Protein AF-Q6TFG9-F1 (afdb_monomer_lite)

pLDDT: mean 77.79, std 19.92, range [25.14, 95.12]

Radius of gyration: 15.94 Å; chains: 1; bounding box: 44×39×39 Å

Structure (mmCIF, N/CA/C/O backbone):
data_AF-Q6TFG9-F1
#
_entry.id   AF-Q6TFG9-F1
#
loop_
_atom_site.group_PDB
_atom_site.id
_atom_site.type_symbol
_atom_site.label_atom_id
_atom_site.label_alt_id
_atom_site.label_comp_id
_atom_site.label_asym_id
_atom_site.label_entity_id
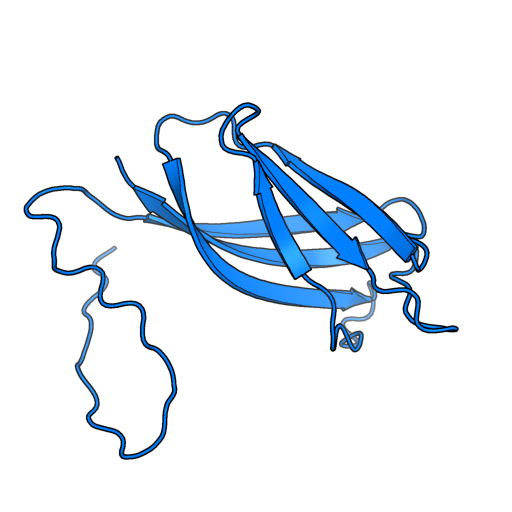_atom_site.label_seq_id
_atom_site.pdbx_PDB_ins_code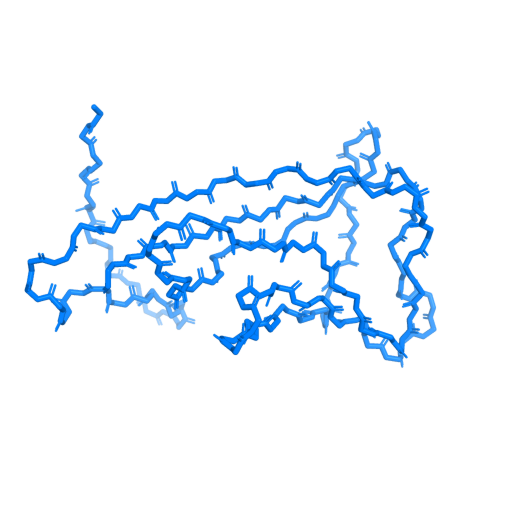
_atom_site.Cartn_x
_atom_site.Cartn_y
_atom_site.Cartn_z
_atom_site.occupancy
_atom_site.B_iso_or_equiv
_atom_site.auth_seq_id
_atom_site.auth_comp_id
_atom_site.auth_asym_id
_atom_site.auth_atom_id
_atom_site.pdbx_PDB_model_num
ATOM 1 N N . MET A 1 1 ? -26.810 3.518 0.590 1.00 35.25 1 MET A N 1
ATOM 2 C CA . MET A 1 1 ? -26.056 2.295 0.241 1.00 35.25 1 MET A CA 1
ATOM 3 C C . MET A 1 1 ? -26.054 1.384 1.459 1.00 35.25 1 MET A C 1
ATOM 5 O O . MET A 1 1 ? -25.668 1.845 2.521 1.00 35.25 1 MET A O 1
ATOM 9 N N . ILE A 1 2 ? -26.556 0.152 1.339 1.00 25.14 2 ILE A N 1
ATOM 10 C CA . ILE A 1 2 ? -26.567 -0.846 2.422 1.00 25.14 2 ILE A CA 1
ATOM 11 C C . ILE A 1 2 ? -25.490 -1.872 2.078 1.00 25.14 2 ILE A C 1
ATOM 13 O O . ILE A 1 2 ? -25.597 -2.513 1.036 1.00 25.14 2 ILE A O 1
ATOM 17 N N . ILE A 1 3 ? -24.485 -2.052 2.934 1.00 31.25 3 ILE A N 1
ATOM 18 C CA . ILE A 1 3 ? -23.528 -3.156 2.796 1.00 31.25 3 ILE A CA 1
ATOM 19 C C . ILE A 1 3 ? -23.957 -4.252 3.775 1.00 31.25 3 ILE A C 1
ATOM 21 O O . ILE A 1 3 ? -23.903 -4.074 4.989 1.00 31.25 3 ILE A O 1
ATOM 25 N N . ARG A 1 4 ? -24.442 -5.379 3.240 1.00 33.81 4 ARG A N 1
ATOM 26 C CA . ARG A 1 4 ? -24.768 -6.589 4.008 1.00 33.81 4 ARG A CA 1
ATOM 27 C C . ARG A 1 4 ? -23.586 -7.550 3.923 1.00 33.81 4 ARG A C 1
ATOM 29 O O . ARG A 1 4 ? -23.187 -7.916 2.823 1.00 33.81 4 ARG A O 1
ATOM 36 N N . TYR A 1 5 ? -23.047 -7.967 5.066 1.00 36.31 5 TYR A N 1
ATOM 37 C CA . TYR A 1 5 ? -21.983 -8.969 5.132 1.00 36.31 5 TYR A CA 1
ATOM 38 C C . TYR A 1 5 ? -22.563 -10.368 5.378 1.00 36.31 5 TYR A C 1
ATOM 40 O O . TYR A 1 5 ? -23.266 -10.590 6.366 1.00 36.31 5 TYR A O 1
ATOM 48 N N . THR A 1 6 ? -22.215 -11.318 4.510 1.00 37.97 6 THR A N 1
ATOM 49 C CA . THR A 1 6 ? -22.529 -12.747 4.646 1.00 37.97 6 THR A CA 1
ATOM 50 C C . THR A 1 6 ? -21.300 -13.480 5.189 1.00 37.97 6 THR A C 1
ATOM 52 O O . THR A 1 6 ? -20.217 -13.392 4.615 1.00 37.97 6 THR A O 1
ATOM 55 N N . LYS A 1 7 ? -21.446 -14.209 6.303 1.00 35.75 7 LYS A N 1
ATOM 56 C CA . LYS A 1 7 ? -20.359 -14.998 6.908 1.00 35.75 7 LYS A CA 1
ATOM 57 C C . LYS A 1 7 ? -20.105 -16.260 6.077 1.00 35.75 7 LYS A C 1
ATOM 59 O O . LYS A 1 7 ? -21.019 -17.058 5.905 1.00 35.75 7 LYS A O 1
ATOM 64 N N . THR A 1 8 ? -18.861 -16.465 5.648 1.00 39.53 8 THR A N 1
ATOM 65 C CA . THR A 1 8 ? -18.380 -17.742 5.094 1.00 39.53 8 THR A CA 1
ATOM 66 C C . THR A 1 8 ? -17.489 -18.425 6.129 1.00 39.53 8 THR A C 1
ATOM 68 O O . THR A 1 8 ? -16.636 -17.782 6.735 1.00 39.53 8 THR A O 1
ATOM 71 N N . THR A 1 9 ? -17.688 -19.719 6.363 1.00 38.56 9 THR A N 1
ATOM 72 C CA . THR A 1 9 ? -16.762 -20.569 7.126 1.00 38.56 9 THR A CA 1
ATOM 73 C C . THR A 1 9 ? -15.747 -21.169 6.156 1.00 38.56 9 THR A C 1
ATOM 75 O O . THR A 1 9 ? -16.154 -21.860 5.225 1.00 38.56 9 THR A O 1
ATOM 78 N N . LYS A 1 10 ? -14.444 -20.920 6.340 1.00 43.56 10 LYS A N 1
ATOM 79 C CA . LYS A 1 10 ? -13.386 -21.548 5.532 1.00 43.56 10 LYS A CA 1
ATOM 80 C C . LYS A 1 10 ? -12.298 -22.125 6.437 1.00 43.56 10 LYS A C 1
ATOM 82 O O . LYS A 1 10 ? -11.971 -21.530 7.458 1.00 43.56 10 LYS A O 1
ATOM 87 N N . ALA A 1 11 ? -11.782 -23.289 6.054 1.00 45.25 11 ALA A N 1
ATOM 88 C CA . ALA A 1 11 ? -10.808 -24.082 6.802 1.00 45.25 11 ALA A CA 1
ATOM 89 C C . ALA A 1 11 ? -9.338 -23.671 6.570 1.00 45.25 11 ALA A C 1
ATOM 91 O O . ALA A 1 11 ? -8.443 -24.422 6.931 1.00 45.25 11 ALA A O 1
ATOM 92 N N . GLU A 1 12 ? -9.064 -22.492 6.007 1.00 39.94 12 GLU A N 1
ATOM 93 C CA . GLU A 1 12 ? -7.697 -21.971 5.869 1.00 39.94 12 GLU A CA 1
ATOM 94 C C . GLU A 1 12 ? -7.625 -20.497 6.266 1.00 39.94 12 GLU A C 1
ATOM 96 O O . GLU A 1 12 ? -8.593 -19.747 6.101 1.00 39.94 12 GLU A O 1
ATOM 101 N N . ALA A 1 13 ? -6.473 -20.117 6.826 1.00 45.19 13 ALA A N 1
ATOM 102 C CA . ALA A 1 13 ? -6.208 -18.864 7.524 1.00 45.19 13 ALA A CA 1
ATOM 103 C C . ALA A 1 13 ? -6.142 -17.647 6.583 1.00 45.19 13 ALA A C 1
ATOM 105 O O . ALA A 1 13 ? -5.096 -17.040 6.390 1.00 45.19 13 ALA A O 1
ATOM 106 N N . ALA A 1 14 ? -7.285 -17.252 6.027 1.00 41.78 14 ALA A N 1
ATOM 107 C CA . ALA A 1 14 ? -7.513 -15.863 5.658 1.00 41.78 14 ALA A CA 1
ATOM 108 C C . ALA A 1 14 ? -7.985 -15.133 6.920 1.00 41.78 14 ALA A C 1
ATOM 110 O O . ALA A 1 14 ? -9.099 -15.366 7.400 1.00 41.78 14 ALA A O 1
ATOM 111 N N . THR A 1 15 ? -7.134 -14.280 7.489 1.00 41.97 15 THR A N 1
ATOM 112 C CA . THR A 1 15 ? -7.469 -13.459 8.656 1.00 41.97 15 THR A CA 1
ATOM 113 C C . THR A 1 15 ? -8.502 -12.409 8.246 1.00 41.97 15 THR A C 1
ATOM 115 O O . THR A 1 15 ? -8.178 -11.264 7.951 1.00 41.97 15 THR A O 1
ATOM 118 N N . ALA A 1 16 ? -9.778 -12.792 8.192 1.00 44.31 16 ALA A N 1
ATOM 119 C CA . ALA A 1 16 ? -10.860 -11.825 8.135 1.00 44.31 16 ALA A CA 1
ATOM 120 C C . ALA A 1 16 ? -10.782 -10.989 9.418 1.00 44.31 16 ALA A C 1
ATOM 122 O O . ALA A 1 16 ? -10.994 -11.515 10.513 1.00 44.31 16 ALA A O 1
ATOM 123 N N . ILE A 1 17 ? -10.444 -9.703 9.296 1.00 45.69 17 ILE A N 1
ATOM 124 C CA . ILE A 1 17 ? -10.409 -8.787 10.438 1.00 45.69 17 ILE A CA 1
ATOM 125 C C . ILE A 1 17 ? -11.833 -8.703 10.994 1.00 45.69 17 ILE A C 1
ATOM 127 O O . ILE A 1 17 ? -12.725 -8.097 10.398 1.00 45.69 17 ILE A O 1
ATOM 131 N N . ASN A 1 18 ? -12.065 -9.367 12.127 1.00 47.75 18 ASN A N 1
ATOM 132 C CA . ASN A 1 18 ? -13.346 -9.349 12.809 1.00 47.75 18 ASN A CA 1
ATOM 133 C C . ASN A 1 18 ? -13.548 -7.965 13.433 1.00 47.75 18 ASN A C 1
ATOM 135 O O . ASN A 1 18 ? -13.086 -7.672 14.528 1.00 47.75 18 ASN A O 1
ATOM 139 N N . SER A 1 19 ? -14.256 -7.097 12.720 1.00 45.69 19 SER A N 1
ATOM 140 C CA . SER A 1 19 ? -14.550 -5.736 13.153 1.00 45.69 19 SER A CA 1
ATOM 141 C C . SER A 1 19 ? -15.732 -5.649 14.136 1.00 45.69 19 SER A C 1
ATOM 143 O O . SER A 1 19 ? -16.260 -4.553 14.322 1.00 45.69 19 SER A O 1
ATOM 145 N N . ARG A 1 20 ? -16.213 -6.764 14.711 1.00 48.69 20 ARG A N 1
ATOM 146 C CA . ARG A 1 20 ? -17.460 -6.809 15.506 1.00 48.69 20 ARG A CA 1
ATOM 147 C C . ARG A 1 20 ? -17.314 -6.434 16.980 1.00 48.69 20 ARG A C 1
ATOM 149 O O . ARG A 1 20 ? -18.340 -6.223 17.615 1.00 48.69 20 ARG A O 1
ATOM 156 N N . ASP A 1 21 ? -16.100 -6.281 17.501 1.00 48.56 21 ASP A N 1
ATOM 157 C CA . ASP A 1 21 ? -15.903 -6.036 18.942 1.00 48.56 21 ASP A CA 1
ATOM 158 C C . ASP A 1 21 ? -15.996 -4.553 19.352 1.00 48.56 21 ASP A C 1
ATOM 160 O O . ASP A 1 21 ? -15.730 -4.196 20.496 1.00 48.56 21 ASP A O 1
ATOM 164 N N . THR A 1 22 ? -16.428 -3.672 18.446 1.00 47.19 22 THR A N 1
ATOM 165 C CA . THR A 1 22 ? -16.760 -2.275 18.766 1.00 47.19 22 THR A CA 1
ATOM 166 C C . THR A 1 22 ? -18.244 -2.044 18.522 1.00 47.19 22 THR A C 1
ATOM 168 O O . THR A 1 22 ? -18.669 -1.741 17.404 1.00 47.19 22 THR A O 1
ATOM 171 N N . SER A 1 23 ? -19.053 -2.211 19.566 1.00 43.75 23 SER A N 1
ATOM 172 C CA . SER A 1 23 ? -20.451 -1.789 19.554 1.00 43.75 23 SER A CA 1
ATOM 173 C C . SER A 1 23 ? -20.545 -0.297 19.209 1.00 43.75 23 SER A C 1
ATOM 175 O O . SER A 1 23 ? -20.063 0.536 19.973 1.00 43.75 23 SER A O 1
ATOM 177 N N . GLY A 1 24 ? -21.178 0.038 18.082 1.00 49.84 24 GLY A N 1
ATOM 178 C CA . GLY A 1 24 ? -21.656 1.396 17.799 1.00 49.84 24 GLY A CA 1
ATOM 179 C C . GLY A 1 24 ? -20.700 2.379 17.111 1.00 49.84 24 GLY A C 1
ATOM 180 O O . GLY A 1 24 ? -21.024 3.561 17.095 1.00 49.84 24 GLY A O 1
ATOM 181 N N . SER A 1 25 ? -19.574 1.952 16.526 1.00 57.25 25 SER A N 1
ATOM 182 C CA . SER A 1 25 ? -18.802 2.835 15.634 1.00 57.25 25 SER A CA 1
ATOM 183 C C . SER A 1 25 ? -19.083 2.517 14.166 1.00 57.25 25 SER A C 1
ATOM 185 O O . SER A 1 25 ? -18.850 1.399 13.698 1.00 57.25 25 SER A O 1
ATOM 187 N N . ASP A 1 26 ? -19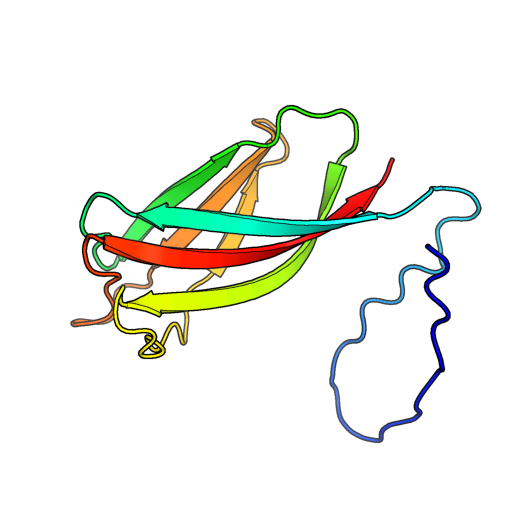.598 3.510 13.437 1.00 68.56 26 ASP A N 1
ATOM 188 C CA . ASP A 1 26 ? -19.753 3.431 11.988 1.00 68.56 26 ASP A CA 1
ATOM 189 C C . ASP A 1 26 ? -18.371 3.258 11.355 1.00 68.56 26 ASP A C 1
ATOM 191 O O . ASP A 1 26 ? -17.463 4.071 11.551 1.00 68.56 26 ASP A O 1
ATOM 195 N N . LYS A 1 27 ? -18.208 2.168 10.603 1.00 75.31 27 LYS A N 1
ATOM 196 C CA . LYS A 1 27 ? -16.998 1.892 9.828 1.00 75.31 27 LYS A CA 1
ATOM 197 C C . LYS A 1 27 ? -17.273 2.174 8.367 1.00 75.31 27 LYS A C 1
ATOM 199 O O . LYS A 1 27 ? -18.330 1.822 7.844 1.00 75.31 27 LYS A O 1
ATOM 204 N N . GLN A 1 28 ? -16.308 2.792 7.709 1.00 78.50 28 GLN A N 1
ATOM 205 C CA . GLN A 1 28 ? -16.381 3.147 6.303 1.00 78.50 28 GLN A CA 1
ATOM 206 C C . GLN A 1 28 ? -15.270 2.442 5.539 1.00 78.50 28 GLN A C 1
ATOM 208 O O . GLN A 1 28 ? -14.141 2.347 6.018 1.00 78.50 28 GLN A O 1
ATOM 213 N N . LEU A 1 29 ? -15.602 1.969 4.341 1.00 85.56 29 LEU A N 1
ATOM 214 C CA . LEU A 1 29 ? -14.622 1.496 3.375 1.00 85.56 29 LEU A CA 1
ATOM 215 C C . LEU A 1 29 ? -14.281 2.656 2.442 1.00 85.56 29 LEU A C 1
ATOM 217 O O . LEU A 1 29 ? -15.183 3.238 1.839 1.00 85.56 29 LEU A O 1
ATOM 221 N N . HIS A 1 30 ? -13.001 2.982 2.334 1.00 83.81 30 HIS A N 1
ATOM 222 C CA . HIS A 1 30 ? -12.501 4.029 1.447 1.00 83.81 30 HIS A CA 1
ATOM 223 C C . HIS A 1 30 ? -11.573 3.404 0.418 1.00 83.81 30 HIS A C 1
ATOM 225 O O . HIS A 1 30 ? -10.680 2.648 0.786 1.00 83.81 30 HIS A O 1
ATOM 231 N N . VAL A 1 31 ? -11.792 3.722 -0.856 1.00 87.69 31 VAL A N 1
ATOM 232 C CA . VAL A 1 31 ? -10.880 3.362 -1.945 1.00 87.69 31 VAL A CA 1
ATOM 233 C C . VAL A 1 31 ? -10.185 4.636 -2.390 1.00 87.69 31 VAL A C 1
ATOM 235 O O . VAL A 1 31 ? -10.848 5.617 -2.729 1.00 87.69 31 VAL A O 1
ATOM 238 N N . ILE A 1 32 ? -8.859 4.629 -2.343 1.00 87.75 32 ILE A N 1
ATOM 239 C CA . ILE A 1 32 ? -8.014 5.764 -2.697 1.00 87.75 32 ILE A CA 1
ATOM 240 C C . ILE A 1 32 ? -7.173 5.357 -3.891 1.00 87.75 32 ILE A C 1
ATOM 242 O O . ILE A 1 32 ? -6.562 4.292 -3.889 1.00 87.75 32 ILE A O 1
ATOM 246 N N . ASP A 1 33 ? -7.138 6.232 -4.885 1.00 90.56 33 ASP A N 1
ATOM 247 C CA . ASP A 1 33 ? -6.380 6.045 -6.109 1.00 90.56 33 ASP A CA 1
ATOM 248 C C . ASP A 1 33 ? -5.337 7.161 -6.231 1.00 90.56 33 ASP A C 1
ATOM 250 O O . ASP A 1 33 ? -5.677 8.346 -6.327 1.00 90.56 33 ASP A O 1
ATOM 254 N N . ILE A 1 34 ? -4.064 6.782 -6.139 1.00 90.31 34 ILE A N 1
ATOM 255 C CA . ILE A 1 34 ? -2.924 7.690 -6.033 1.00 90.31 34 ILE A CA 1
ATOM 256 C C . ILE A 1 34 ? -2.130 7.623 -7.332 1.00 90.31 34 ILE A C 1
ATOM 258 O O . ILE A 1 34 ? -1.590 6.579 -7.698 1.00 90.31 34 ILE A O 1
ATOM 262 N N . ALA A 1 35 ? -2.020 8.764 -8.009 1.00 89.69 35 ALA A N 1
ATOM 263 C CA . ALA A 1 35 ? -1.108 8.926 -9.132 1.00 89.69 35 ALA A CA 1
ATOM 264 C C . ALA A 1 35 ? 0.316 9.138 -8.607 1.00 89.69 35 ALA A C 1
ATOM 266 O O . ALA A 1 35 ? 0.618 10.186 -8.032 1.00 89.69 35 ALA A O 1
ATOM 267 N N . ASN A 1 36 ? 1.186 8.152 -8.807 1.00 88.75 36 ASN A N 1
ATOM 268 C CA . ASN A 1 36 ? 2.593 8.274 -8.471 1.00 88.75 36 ASN A CA 1
ATOM 269 C C . ASN A 1 36 ? 3.318 9.081 -9.557 1.00 88.75 36 ASN A C 1
ATOM 271 O O . ASN A 1 36 ? 3.267 8.721 -10.726 1.00 88.75 36 ASN A O 1
ATOM 275 N N . THR A 1 37 ? 4.003 10.166 -9.205 1.00 88.88 37 THR A N 1
ATOM 276 C CA . THR A 1 37 ? 4.646 11.058 -10.193 1.00 88.88 37 THR A CA 1
ATOM 277 C C . THR A 1 37 ? 6.150 10.838 -10.335 1.00 88.88 37 THR A C 1
ATOM 279 O O . THR A 1 37 ? 6.753 11.346 -11.278 1.00 88.88 37 THR A O 1
ATOM 282 N N . LEU A 1 38 ? 6.764 10.085 -9.421 1.00 91.88 38 LEU A N 1
ATOM 283 C CA . LEU A 1 38 ? 8.204 9.829 -9.372 1.00 91.88 38 LEU A CA 1
ATOM 284 C C . LEU A 1 38 ? 8.462 8.340 -9.169 1.00 91.88 38 LEU A C 1
ATOM 286 O O . LEU A 1 38 ? 7.631 7.645 -8.607 1.00 91.88 38 LEU A O 1
ATOM 290 N N . GLU A 1 39 ? 9.614 7.834 -9.597 1.00 93.62 39 GLU A N 1
ATOM 291 C CA . GLU A 1 39 ? 9.987 6.455 -9.270 1.00 93.62 39 GLU A CA 1
ATOM 292 C C . GLU A 1 39 ? 10.197 6.310 -7.751 1.00 93.62 39 GLU A C 1
ATOM 294 O O . GLU A 1 39 ? 10.873 7.136 -7.132 1.00 93.62 39 GLU A O 1
ATOM 299 N N . LEU A 1 40 ? 9.611 5.268 -7.159 1.00 94.88 40 LEU A N 1
ATOM 300 C CA . LEU A 1 40 ? 9.849 4.859 -5.777 1.00 94.88 40 LEU A CA 1
ATOM 301 C C . LEU A 1 40 ? 10.851 3.699 -5.806 1.00 94.88 40 LEU A C 1
ATOM 303 O O . LEU A 1 40 ? 10.554 2.631 -6.343 1.00 94.88 40 LEU A O 1
ATOM 307 N N . ALA A 1 41 ? 12.048 3.937 -5.282 1.00 94.44 41 ALA A N 1
ATOM 308 C CA . ALA A 1 41 ? 13.160 2.996 -5.295 1.00 94.44 41 ALA A CA 1
ATOM 309 C C . ALA A 1 41 ? 13.046 1.947 -4.175 1.00 94.44 41 ALA A C 1
ATOM 311 O O . ALA A 1 41 ? 12.354 2.159 -3.177 1.00 94.44 41 ALA A O 1
ATOM 312 N N . HIS A 1 42 ? 13.772 0.837 -4.329 1.00 94.06 42 HIS A N 1
ATOM 313 C CA . HIS A 1 42 ? 13.947 -0.155 -3.266 1.00 94.06 42 HIS A CA 1
ATOM 314 C C . HIS A 1 42 ? 14.646 0.444 -2.036 1.00 94.06 42 HIS A C 1
ATOM 316 O O . HIS A 1 42 ? 15.289 1.495 -2.106 1.00 94.06 42 HIS A O 1
ATOM 322 N N . ASN A 1 43 ? 14.542 -0.262 -0.908 1.00 94.31 43 ASN A N 1
ATOM 323 C CA . ASN A 1 43 ? 15.187 0.091 0.361 1.00 94.31 43 ASN A CA 1
ATOM 324 C C . ASN A 1 43 ? 14.830 1.492 0.885 1.00 94.31 43 ASN A C 1
ATOM 326 O O . ASN A 1 43 ? 15.673 2.229 1.404 1.00 94.31 43 ASN A O 1
ATOM 330 N N . ALA A 1 44 ? 13.570 1.886 0.723 1.00 93.88 44 ALA A N 1
ATOM 331 C CA . ALA A 1 44 ? 13.107 3.212 1.096 1.00 93.88 44 ALA A CA 1
ATOM 332 C C . ALA A 1 44 ? 11.664 3.192 1.606 1.00 93.88 44 ALA A C 1
ATOM 334 O O . ALA A 1 44 ? 10.877 2.293 1.305 1.00 93.88 44 ALA A O 1
ATOM 335 N N . ALA A 1 45 ? 11.332 4.214 2.396 1.00 93.62 45 ALA A N 1
ATOM 336 C CA . ALA A 1 45 ? 9.991 4.457 2.905 1.00 93.62 45 ALA A CA 1
ATOM 337 C C . ALA A 1 45 ? 9.446 5.773 2.342 1.00 93.62 45 ALA A C 1
ATOM 339 O O . ALA A 1 45 ? 10.118 6.806 2.380 1.00 93.62 45 ALA A O 1
ATOM 340 N N . TYR A 1 46 ? 8.211 5.732 1.856 1.00 93.56 46 TYR A N 1
ATOM 341 C CA . TYR A 1 46 ? 7.555 6.829 1.161 1.00 93.56 46 TYR A CA 1
ATOM 342 C C . TYR A 1 46 ? 6.211 7.152 1.814 1.00 93.56 46 TYR A C 1
ATOM 344 O O . TYR A 1 46 ? 5.357 6.267 1.910 1.00 93.56 46 TYR A O 1
ATOM 352 N N . PRO A 1 47 ? 5.961 8.406 2.226 1.00 92.44 47 PRO A N 1
ATOM 353 C CA . PRO A 1 47 ? 4.629 8.826 2.633 1.00 92.44 47 PRO A CA 1
ATOM 354 C C . PRO A 1 47 ? 3.744 8.925 1.388 1.00 92.44 47 PRO A C 1
ATOM 356 O O . PRO A 1 47 ? 3.859 9.869 0.608 1.00 92.44 47 PRO A O 1
ATOM 359 N N . ILE A 1 48 ? 2.862 7.949 1.186 1.00 91.56 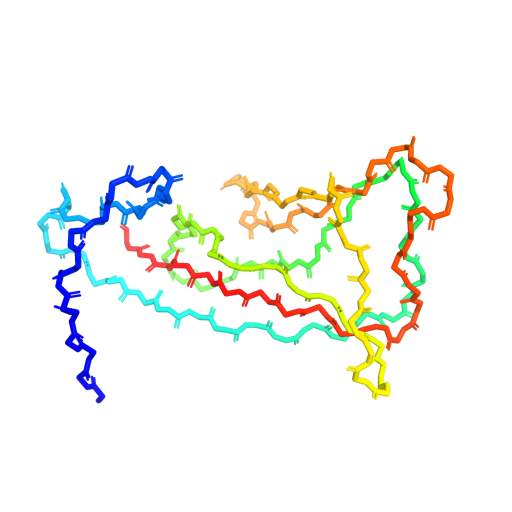48 ILE A N 1
ATOM 360 C CA . ILE A 1 48 ? 2.033 7.881 -0.026 1.00 91.56 48 ILE A CA 1
ATOM 361 C C . ILE A 1 48 ? 0.680 8.565 0.154 1.00 91.56 48 ILE A C 1
ATOM 363 O O . ILE A 1 48 ? 0.074 9.008 -0.818 1.00 91.56 48 ILE A O 1
ATOM 367 N N . TYR A 1 49 ? 0.195 8.682 1.392 1.00 89.00 49 TYR A N 1
ATOM 368 C CA . TYR A 1 49 ? -1.114 9.266 1.644 1.00 89.00 49 TYR A CA 1
ATOM 369 C C . TYR A 1 49 ? -1.239 9.844 3.051 1.00 89.00 49 TYR A C 1
ATOM 371 O O . TYR A 1 49 ? -0.875 9.195 4.026 1.00 89.00 49 TYR A O 1
ATOM 379 N N . LYS A 1 50 ? -1.812 11.044 3.169 1.00 88.06 50 LYS A N 1
ATOM 380 C CA . LYS A 1 50 ? -2.104 11.688 4.453 1.00 88.06 50 LYS A CA 1
ATOM 381 C C . LYS A 1 50 ? -3.610 11.812 4.646 1.00 88.06 50 LYS A C 1
ATOM 383 O O . LYS A 1 50 ? -4.278 12.512 3.887 1.00 88.06 50 LYS A O 1
ATOM 388 N N . TRP A 1 51 ? -4.132 11.178 5.690 1.00 84.12 51 TRP A N 1
ATOM 389 C CA . TRP A 1 51 ? -5.534 11.285 6.070 1.00 84.12 51 TRP A CA 1
ATOM 390 C C . TRP A 1 51 ? -5.779 12.572 6.857 1.00 84.12 51 TRP A C 1
ATOM 392 O O . TRP A 1 51 ? -5.116 12.853 7.855 1.00 84.12 51 TRP A O 1
ATOM 402 N N . THR A 1 52 ? -6.741 13.369 6.399 1.00 81.88 52 THR A N 1
ATOM 403 C CA . THR A 1 52 ? -7.067 14.683 6.982 1.00 81.88 52 THR A CA 1
ATOM 404 C C . THR A 1 52 ? -8.496 14.774 7.515 1.00 81.88 52 THR A C 1
ATOM 406 O O . THR A 1 52 ? -8.851 15.766 8.148 1.00 81.88 52 THR A O 1
ATOM 409 N N . SER A 1 53 ? -9.320 13.752 7.274 1.00 74.88 53 SER A N 1
ATOM 410 C CA . SER A 1 53 ? -10.700 13.674 7.757 1.00 74.88 53 SER A CA 1
ATOM 411 C C . SER A 1 53 ? -10.760 13.288 9.239 1.00 74.88 53 SER A C 1
ATOM 413 O O . SER A 1 53 ? -9.816 12.731 9.798 1.00 74.88 53 SER A O 1
ATOM 415 N N . GLY A 1 54 ? -11.912 13.531 9.870 1.00 69.31 54 GLY A N 1
ATOM 416 C CA . GLY A 1 54 ? -12.253 12.877 11.132 1.00 69.31 54 GLY A CA 1
ATOM 417 C C . GLY A 1 54 ? -12.296 11.349 10.974 1.00 69.31 54 GLY A C 1
ATOM 418 O O . GLY A 1 54 ? -12.582 10.838 9.889 1.00 69.31 54 GLY A O 1
ATOM 419 N N . GLY A 1 55 ? -11.996 10.627 12.054 1.00 74.94 55 GLY A N 1
ATOM 420 C CA . GLY A 1 55 ? -11.874 9.165 12.061 1.00 74.94 55 GLY A CA 1
ATOM 421 C C . GLY A 1 55 ? -10.430 8.679 11.908 1.00 74.94 55 GLY A C 1
ATOM 422 O O . GLY A 1 55 ? -9.568 9.377 11.379 1.00 74.94 55 GLY A O 1
ATOM 423 N N . LYS A 1 56 ? -10.165 7.476 12.413 1.00 78.81 56 LYS A N 1
ATOM 424 C CA . LYS A 1 56 ? -8.860 6.811 12.412 1.00 78.81 56 LYS A CA 1
ATOM 425 C C . LYS A 1 56 ? -8.829 5.726 11.345 1.00 78.81 56 LYS A C 1
ATOM 427 O O . LYS A 1 56 ? -9.817 5.018 11.136 1.00 78.81 56 LYS A O 1
ATOM 432 N N . ILE A 1 57 ? -7.671 5.558 10.715 1.00 81.00 57 ILE A N 1
ATOM 433 C CA . ILE A 1 57 ? -7.406 4.393 9.870 1.00 81.00 57 ILE A CA 1
ATOM 434 C C . ILE A 1 57 ? -7.302 3.177 10.793 1.00 81.00 57 ILE A C 1
ATOM 436 O O . ILE A 1 57 ? -6.401 3.103 11.625 1.00 81.00 57 ILE A O 1
ATOM 440 N N . LEU A 1 58 ? -8.247 2.245 10.673 1.00 78.62 58 LEU A N 1
ATOM 441 C CA . LEU A 1 58 ? -8.282 1.025 11.481 1.00 78.62 58 LEU A CA 1
ATOM 442 C C . LEU A 1 58 ? -7.502 -0.114 10.824 1.00 78.62 58 LEU A C 1
ATOM 444 O O . LEU A 1 58 ? -6.915 -0.935 11.523 1.00 78.62 58 LEU A O 1
ATOM 448 N N . ALA A 1 59 ? -7.531 -0.188 9.490 1.00 80.94 59 ALA A N 1
ATOM 449 C CA . ALA A 1 59 ? -6.823 -1.208 8.725 1.00 80.94 59 ALA A CA 1
ATOM 450 C C . ALA A 1 59 ? -6.628 -0.796 7.260 1.00 80.94 59 ALA A C 1
ATOM 452 O O 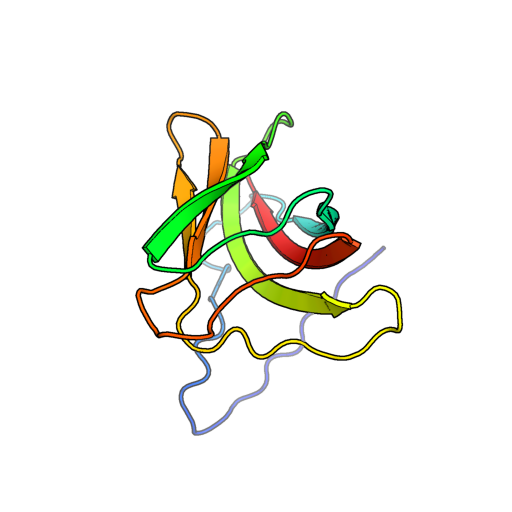. ALA A 1 59 ? -7.476 -0.114 6.680 1.00 80.94 59 ALA A O 1
ATOM 453 N N . VAL A 1 60 ? -5.559 -1.310 6.652 1.00 86.19 60 VAL A N 1
ATOM 454 C CA . VAL A 1 60 ? -5.380 -1.392 5.196 1.00 86.19 60 VAL A CA 1
ATOM 455 C C . VAL A 1 60 ? -5.856 -2.783 4.764 1.00 86.19 60 VAL A C 1
ATOM 457 O O . VAL A 1 60 ? -5.399 -3.781 5.311 1.00 86.19 60 VAL A O 1
ATOM 460 N N . GLN A 1 61 ? -6.831 -2.856 3.859 1.00 87.12 61 GLN A N 1
ATOM 461 C CA . GLN A 1 61 ? -7.420 -4.109 3.358 1.00 87.12 61 GLN A CA 1
ATOM 462 C C . GLN A 1 61 ? -6.740 -4.602 2.087 1.00 87.12 61 GLN A C 1
ATOM 464 O O . GLN A 1 61 ? -6.571 -5.805 1.920 1.00 87.12 61 GLN A O 1
ATOM 469 N N . SER A 1 62 ? -6.388 -3.680 1.193 1.00 88.75 62 SER A N 1
ATOM 470 C CA . SER A 1 62 ? -5.653 -3.992 -0.027 1.00 88.75 62 SER A CA 1
ATOM 471 C C . SER A 1 62 ? -4.693 -2.864 -0.376 1.00 88.75 62 SER A C 1
ATOM 473 O O . SER A 1 62 ? -4.919 -1.700 -0.022 1.00 88.75 62 SER A O 1
ATOM 475 N N . PHE A 1 63 ? -3.626 -3.260 -1.055 1.00 89.38 63 PHE A N 1
ATOM 476 C CA . PHE A 1 63 ? -2.623 -2.412 -1.666 1.00 89.38 63 PHE A CA 1
ATOM 477 C C . PHE A 1 63 ? -2.285 -3.067 -2.996 1.00 89.38 63 PHE A C 1
ATOM 479 O O . PHE A 1 63 ? -1.783 -4.188 -3.017 1.00 89.38 63 PHE A O 1
ATOM 486 N N . ASP A 1 64 ? -2.623 -2.381 -4.076 1.00 92.06 64 ASP A N 1
ATOM 487 C CA . ASP A 1 64 ? -2.441 -2.873 -5.431 1.00 92.06 64 ASP A CA 1
ATOM 488 C C . ASP A 1 64 ? -1.771 -1.777 -6.257 1.00 92.06 64 ASP A C 1
ATOM 490 O O . ASP A 1 64 ? -2.116 -0.596 -6.140 1.00 92.06 64 ASP A O 1
ATOM 494 N N . VAL A 1 65 ? -0.810 -2.157 -7.095 1.00 94.44 65 VAL A N 1
ATOM 495 C CA . VAL A 1 65 ? -0.054 -1.210 -7.915 1.00 94.44 65 VAL A CA 1
ATOM 496 C C . VAL A 1 65 ? -0.142 -1.615 -9.374 1.00 94.44 65 VAL A C 1
ATOM 498 O O . VAL A 1 65 ? 0.038 -2.780 -9.729 1.00 94.44 65 VAL A O 1
ATOM 501 N N . TYR A 1 66 ? -0.416 -0.634 -10.227 1.00 94.44 66 TYR A N 1
ATOM 502 C CA . TYR A 1 66 ? -0.569 -0.830 -11.661 1.00 94.44 66 TYR A CA 1
ATOM 503 C C . TYR A 1 66 ? 0.245 0.201 -12.430 1.00 94.44 66 TYR A C 1
ATOM 505 O O . TYR A 1 66 ? 0.402 1.338 -11.994 1.00 94.44 66 TYR A O 1
ATOM 513 N N . THR A 1 67 ? 0.723 -0.157 -13.613 1.00 92.00 67 THR A N 1
ATOM 514 C CA . THR A 1 67 ? 1.181 0.843 -14.584 1.00 92.00 67 THR A CA 1
ATOM 515 C C . THR A 1 67 ? -0.010 1.647 -15.114 1.00 92.00 67 THR A C 1
ATOM 517 O O . THR A 1 67 ? -1.152 1.192 -15.044 1.00 92.00 67 THR A O 1
ATOM 520 N N . ASP A 1 68 ? 0.240 2.799 -15.740 1.00 84.50 68 ASP A N 1
ATOM 521 C CA . ASP A 1 68 ? -0.798 3.550 -16.470 1.00 84.50 68 ASP A CA 1
ATOM 522 C C . ASP A 1 68 ? -1.508 2.723 -17.563 1.00 84.50 68 ASP A C 1
ATOM 524 O O . ASP A 1 68 ? -2.640 3.019 -17.941 1.00 84.50 68 ASP A O 1
ATOM 528 N N . ALA A 1 69 ? -0.869 1.657 -18.059 1.00 86.69 69 ALA A N 1
ATOM 529 C CA . ALA A 1 69 ? -1.460 0.721 -19.015 1.00 86.69 69 ALA A CA 1
ATOM 530 C C . ALA A 1 69 ? -2.314 -0.383 -18.352 1.00 86.69 69 ALA A C 1
ATOM 532 O O . ALA A 1 69 ? -2.824 -1.261 -19.048 1.00 86.69 69 ALA A O 1
ATOM 533 N N . GLY A 1 70 ? -2.459 -0.369 -17.022 1.00 85.62 70 GLY A N 1
ATOM 534 C CA . GLY A 1 70 ? -3.240 -1.340 -16.252 1.00 85.62 70 GLY A CA 1
ATOM 535 C C . GLY A 1 70 ? -2.519 -2.661 -15.962 1.00 85.62 70 GLY A C 1
ATOM 536 O O . GLY A 1 70 ? -3.163 -3.633 -15.571 1.00 85.62 70 GLY A O 1
ATOM 537 N N . VAL A 1 71 ? -1.198 -2.728 -16.155 1.00 92.56 71 VAL A N 1
ATOM 538 C CA . VAL A 1 71 ? -0.407 -3.930 -15.839 1.00 92.56 71 VAL A CA 1
ATOM 539 C C . VAL A 1 71 ? -0.122 -3.965 -14.344 1.00 92.56 71 VAL A C 1
ATOM 541 O O . VAL A 1 71 ? 0.406 -2.991 -13.817 1.00 92.56 71 VAL A O 1
ATOM 544 N N . VAL A 1 72 ? -0.441 -5.081 -13.683 1.00 92.88 72 VAL A N 1
ATOM 545 C CA . VAL A 1 72 ? -0.136 -5.304 -12.260 1.00 92.88 72 VAL A CA 1
ATOM 546 C C . VAL A 1 72 ? 1.375 -5.318 -12.050 1.00 92.88 72 VAL A C 1
ATOM 548 O O . VAL A 1 72 ? 2.093 -6.019 -12.765 1.00 92.88 72 VAL A O 1
ATOM 551 N N . ILE A 1 73 ? 1.840 -4.562 -11.062 1.00 92.00 73 ILE A N 1
ATOM 552 C CA . ILE A 1 73 ? 3.221 -4.581 -10.587 1.00 92.00 73 ILE A CA 1
ATOM 553 C C . ILE A 1 73 ? 3.281 -5.525 -9.392 1.00 92.00 73 ILE A C 1
ATOM 555 O O . ILE A 1 73 ? 2.418 -5.468 -8.516 1.00 92.00 73 ILE A O 1
ATOM 559 N N . ASP A 1 74 ? 4.268 -6.417 -9.380 1.00 89.62 74 ASP A N 1
ATOM 560 C CA . ASP A 1 74 ? 4.497 -7.275 -8.225 1.00 89.62 74 ASP A CA 1
ATOM 561 C C . ASP A 1 74 ? 4.997 -6.423 -7.059 1.00 89.62 74 ASP A C 1
ATOM 563 O O . ASP A 1 74 ? 6.025 -5.762 -7.161 1.00 89.62 74 ASP A O 1
ATOM 567 N N . THR A 1 75 ? 4.244 -6.437 -5.968 1.00 87.88 75 THR A N 1
ATOM 568 C CA . THR A 1 75 ? 4.555 -5.718 -4.732 1.00 87.88 75 THR A CA 1
ATOM 569 C C . THR A 1 75 ? 4.814 -6.685 -3.582 1.00 87.88 75 THR A C 1
ATOM 571 O O . THR A 1 75 ? 4.549 -6.390 -2.412 1.00 87.88 75 THR A O 1
ATOM 574 N N . THR A 1 76 ? 5.247 -7.907 -3.895 1.00 88.25 76 THR A N 1
ATOM 575 C CA . THR A 1 76 ? 5.560 -8.912 -2.884 1.00 88.25 76 THR A CA 1
ATOM 576 C C . THR A 1 76 ? 6.663 -8.399 -1.957 1.00 88.25 76 THR A C 1
ATOM 578 O O . THR A 1 76 ? 7.787 -8.142 -2.373 1.00 88.25 76 THR A O 1
ATOM 581 N N . GLY A 1 77 ? 6.345 -8.292 -0.665 1.00 87.38 77 GLY A N 1
ATOM 582 C CA . GLY A 1 77 ? 7.273 -7.812 0.363 1.00 87.38 77 GLY A CA 1
ATOM 583 C C . GLY A 1 77 ? 7.162 -6.318 0.669 1.00 87.38 77 GLY A C 1
ATOM 584 O O . GLY A 1 77 ? 7.701 -5.881 1.688 1.00 87.38 77 GLY A O 1
ATOM 585 N N . ASP A 1 78 ? 6.420 -5.556 -0.133 1.00 92.50 78 ASP A N 1
ATOM 586 C CA . ASP A 1 78 ? 6.080 -4.172 0.178 1.00 92.50 78 ASP A CA 1
ATOM 587 C C . ASP A 1 78 ? 5.154 -4.119 1.394 1.00 92.50 78 ASP A C 1
ATOM 589 O O . ASP A 1 78 ? 4.279 -4.969 1.590 1.00 92.50 78 ASP A O 1
ATOM 593 N N . THR A 1 79 ? 5.331 -3.101 2.233 1.00 92.88 79 THR A N 1
ATOM 594 C CA . THR A 1 79 ? 4.532 -2.958 3.455 1.00 92.88 79 THR A CA 1
ATOM 595 C C . THR A 1 79 ? 3.942 -1.566 3.580 1.00 92.88 79 THR A C 1
ATOM 597 O O . THR A 1 79 ? 4.618 -0.568 3.347 1.00 92.88 79 THR A O 1
ATOM 600 N N . ILE A 1 80 ? 2.674 -1.497 3.995 1.00 93.00 80 ILE A N 1
ATOM 601 C CA . ILE A 1 80 ? 2.016 -0.243 4.363 1.00 93.00 80 ILE A CA 1
ATOM 602 C C . ILE A 1 80 ? 1.943 -0.144 5.883 1.00 93.00 80 ILE A C 1
ATOM 604 O O . ILE A 1 80 ? 1.319 -0.977 6.542 1.00 93.00 80 ILE A O 1
ATOM 608 N N . ALA A 1 81 ? 2.534 0.911 6.435 1.00 90.25 81 ALA A N 1
ATOM 609 C CA . ALA A 1 81 ? 2.444 1.255 7.845 1.00 90.25 81 ALA A CA 1
ATOM 610 C C . ALA A 1 81 ? 1.581 2.506 8.046 1.00 90.25 81 ALA A C 1
ATOM 612 O O . ALA A 1 81 ? 1.709 3.492 7.319 1.00 90.25 81 ALA A O 1
ATOM 613 N N . VAL A 1 82 ? 0.725 2.479 9.068 1.00 86.69 82 VAL A N 1
ATOM 614 C CA . VAL A 1 82 ? -0.030 3.653 9.518 1.00 86.69 82 VAL A CA 1
ATOM 615 C C . VAL A 1 82 ? 0.782 4.376 10.587 1.00 86.69 82 VAL A C 1
ATOM 617 O O . VAL A 1 82 ? 0.989 3.844 11.676 1.00 86.69 82 VAL A O 1
ATOM 620 N N . ASP A 1 83 ? 1.201 5.605 10.310 1.00 85.44 83 ASP A N 1
ATOM 621 C CA . ASP A 1 83 ? 1.696 6.519 11.332 1.00 85.44 83 ASP A CA 1
ATOM 622 C C . ASP A 1 83 ? 0.512 7.268 11.957 1.00 85.44 83 ASP A C 1
ATOM 624 O O . ASP A 1 83 ? -0.024 8.225 11.393 1.00 85.44 83 ASP A O 1
ATOM 628 N N . ALA A 1 84 ? 0.101 6.821 13.144 1.00 79.75 84 ALA A N 1
ATOM 629 C CA . ALA A 1 84 ? -1.011 7.406 13.886 1.00 79.75 84 ALA A CA 1
ATOM 630 C C . ALA A 1 84 ? -0.711 8.8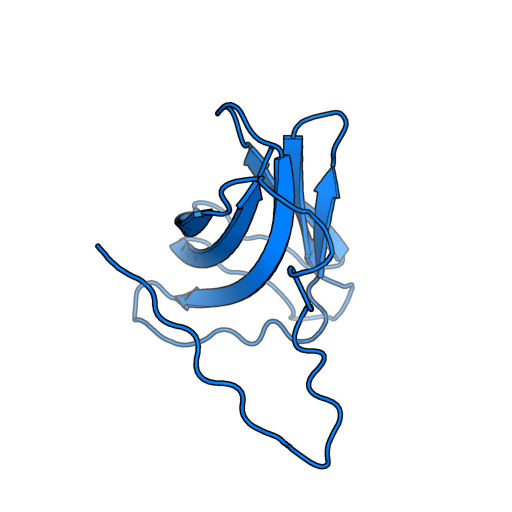09 14.448 1.00 79.75 84 ALA A C 1
ATOM 632 O O . ALA A 1 84 ? -1.649 9.547 14.743 1.00 79.75 84 ALA A O 1
ATOM 633 N N . ALA A 1 85 ? 0.562 9.192 14.608 1.00 84.31 85 ALA A N 1
ATOM 634 C CA . ALA A 1 85 ? 0.918 10.520 15.106 1.00 84.31 85 ALA A CA 1
ATOM 635 C C . ALA A 1 85 ? 0.711 11.588 14.026 1.00 84.31 85 ALA A C 1
ATOM 637 O O . ALA A 1 85 ? 0.283 12.704 14.323 1.00 84.31 85 ALA A O 1
ATOM 638 N N . THR A 1 86 ? 0.984 11.239 12.766 1.00 82.75 86 THR A N 1
ATOM 639 C CA . THR A 1 86 ? 0.857 12.157 11.624 1.00 82.75 86 THR A CA 1
ATOM 640 C C . THR A 1 86 ? -0.360 11.884 10.736 1.00 82.75 86 THR A C 1
ATOM 642 O O . THR A 1 86 ? -0.626 12.670 9.823 1.00 82.75 86 THR A O 1
ATOM 645 N N . ASN A 1 87 ? -1.117 10.815 11.019 1.00 78.62 87 ASN A N 1
ATOM 646 C CA . ASN A 1 87 ? -2.191 10.272 10.180 1.00 78.62 87 ASN A CA 1
ATOM 647 C C . ASN A 1 87 ? -1.731 10.007 8.736 1.00 78.62 87 ASN A C 1
ATOM 649 O O . ASN A 1 87 ? -2.443 10.304 7.775 1.00 78.62 87 ASN A O 1
ATOM 653 N N . THR A 1 88 ? -0.527 9.456 8.582 1.00 87.25 88 THR A N 1
ATOM 654 C CA . THR A 1 88 ? 0.094 9.199 7.275 1.00 87.25 88 THR A CA 1
ATOM 655 C C . THR A 1 88 ? 0.231 7.700 7.036 1.00 87.25 88 THR A C 1
ATOM 657 O O . THR A 1 88 ? 0.585 6.950 7.941 1.00 87.25 88 THR A O 1
ATOM 660 N N . LEU A 1 89 ? -0.036 7.257 5.812 1.00 89.50 89 LEU A N 1
ATOM 661 C CA . LEU A 1 89 ? 0.317 5.930 5.325 1.00 89.50 89 LEU A CA 1
ATOM 662 C C . LEU A 1 89 ? 1.689 5.991 4.667 1.00 89.50 89 LEU A C 1
ATOM 664 O O . LEU A 1 89 ? 1.891 6.743 3.710 1.00 89.50 89 LEU A O 1
ATOM 668 N N . ASN A 1 90 ? 2.606 5.180 5.180 1.00 92.12 90 ASN A N 1
ATOM 669 C CA . ASN A 1 90 ? 3.945 5.026 4.638 1.00 92.12 90 ASN A CA 1
ATOM 670 C C . ASN A 1 90 ? 4.056 3.676 3.938 1.00 92.12 90 ASN A C 1
ATOM 672 O O . ASN A 1 90 ? 3.743 2.647 4.534 1.00 92.12 90 ASN A O 1
ATOM 676 N N . LEU A 1 91 ? 4.506 3.697 2.690 1.00 94.25 91 LEU A N 1
ATOM 677 C CA . LEU A 1 91 ? 4.881 2.521 1.922 1.00 94.25 91 LEU A CA 1
ATOM 678 C C . LEU A 1 91 ? 6.376 2.282 2.074 1.00 94.25 91 LEU A C 1
ATOM 680 O O . LEU A 1 91 ? 7.164 3.163 1.744 1.00 94.25 91 LEU A O 1
ATOM 684 N N . THR A 1 92 ? 6.758 1.096 2.525 1.00 95.12 92 THR A N 1
ATOM 685 C CA . THR A 1 92 ? 8.151 0.654 2.545 1.00 95.12 92 THR A CA 1
ATOM 686 C C . THR A 1 92 ? 8.357 -0.380 1.455 1.00 95.12 92 THR A C 1
ATOM 688 O O . THR A 1 92 ? 7.688 -1.416 1.467 1.00 95.12 92 THR A O 1
ATOM 691 N N . ILE A 1 93 ? 9.302 -0.104 0.560 1.00 94.94 93 ILE A N 1
ATOM 692 C CA . ILE A 1 93 ? 9.748 -1.032 -0.478 1.00 94.94 93 ILE A CA 1
ATOM 693 C C . ILE A 1 93 ? 11.021 -1.715 0.050 1.00 94.94 93 ILE A C 1
ATOM 695 O O . ILE A 1 93 ? 11.972 -1.013 0.416 1.00 94.94 93 ILE A O 1
ATOM 699 N N . PRO A 1 94 ? 11.052 -3.056 0.176 1.00 94.31 94 PRO A N 1
ATOM 700 C CA . PRO A 1 94 ? 12.184 -3.781 0.741 1.00 94.31 94 PRO A CA 1
ATOM 701 C C . PRO A 1 94 ? 13.437 -3.632 -0.125 1.00 94.31 94 PRO A C 1
ATOM 703 O O . PRO A 1 94 ? 13.364 -3.273 -1.297 1.00 94.31 94 PRO A O 1
ATOM 706 N N . ASP A 1 95 ? 14.599 -3.934 0.454 1.00 93.50 95 ASP A N 1
ATOM 707 C CA . ASP A 1 95 ? 15.876 -3.938 -0.266 1.00 93.50 95 ASP A CA 1
ATOM 708 C C . ASP A 1 95 ? 16.035 -5.211 -1.107 1.00 93.50 95 ASP A C 1
ATOM 710 O O . ASP A 1 95 ? 16.799 -6.119 -0.780 1.00 93.50 95 ASP A O 1
ATOM 714 N N . VAL A 1 96 ? 15.229 -5.309 -2.160 1.00 91.25 96 VAL A N 1
ATOM 715 C CA . VAL A 1 96 ? 15.336 -6.346 -3.183 1.00 91.25 96 VAL A CA 1
ATOM 716 C C . VAL A 1 96 ? 15.679 -5.633 -4.479 1.00 91.25 96 VAL A C 1
ATOM 718 O O . VAL A 1 96 ? 14.914 -4.783 -4.933 1.00 91.25 96 VAL A O 1
ATOM 721 N N . GLU A 1 97 ? 16.846 -5.951 -5.039 1.00 77.38 97 GLU A N 1
ATOM 722 C CA . GLU A 1 97 ? 17.296 -5.409 -6.322 1.00 77.38 97 GLU A CA 1
ATOM 723 C C . GLU A 1 97 ? 16.193 -5.667 -7.368 1.00 77.38 97 GLU A C 1
ATOM 725 O O . GLU A 1 97 ? 15.670 -6.776 -7.452 1.00 77.38 97 GLU A O 1
ATOM 730 N N . ASP A 1 98 ? 15.782 -4.610 -8.074 1.00 82.81 98 ASP A N 1
ATOM 731 C CA . ASP A 1 98 ? 14.631 -4.526 -8.995 1.00 82.81 98 ASP A CA 1
ATOM 732 C C . ASP A 1 98 ? 13.219 -4.359 -8.402 1.00 82.81 98 ASP A C 1
ATOM 734 O O . ASP A 1 98 ? 12.292 -4.073 -9.166 1.00 82.81 98 ASP A O 1
ATOM 738 N N . ASN A 1 99 ? 13.018 -4.427 -7.081 1.00 88.94 99 ASN A N 1
ATOM 739 C CA . ASN A 1 99 ? 11.711 -4.101 -6.505 1.00 88.94 99 ASN A CA 1
ATOM 740 C C . ASN A 1 99 ? 11.520 -2.579 -6.432 1.00 88.94 99 ASN A C 1
ATOM 742 O O . ASN A 1 99 ? 12.041 -1.903 -5.548 1.00 88.94 99 ASN A O 1
ATOM 746 N N . LYS A 1 100 ? 10.810 -2.017 -7.406 1.00 93.00 100 LYS A N 1
ATOM 747 C CA . LYS A 1 100 ? 10.578 -0.576 -7.509 1.00 93.00 100 LYS A CA 1
ATOM 748 C C . LYS A 1 100 ? 9.221 -0.283 -8.116 1.00 93.00 100 LYS A C 1
ATOM 750 O O . LYS A 1 100 ? 8.730 -1.023 -8.968 1.00 93.00 100 LYS A O 1
ATOM 755 N N . ILE A 1 101 ? 8.659 0.862 -7.747 1.00 94.25 101 ILE A N 1
ATOM 756 C CA . ILE A 1 101 ? 7.419 1.350 -8.345 1.00 94.25 101 ILE A CA 1
ATOM 757 C C . ILE A 1 101 ? 7.774 2.460 -9.338 1.00 94.25 101 ILE A C 1
ATOM 759 O O . ILE A 1 101 ? 8.281 3.508 -8.930 1.00 94.25 101 ILE A O 1
ATOM 763 N N . PRO A 1 102 ? 7.528 2.268 -10.644 1.00 93.06 102 PRO A N 1
ATOM 764 C CA . PRO A 1 102 ? 7.879 3.245 -11.660 1.00 93.06 102 PRO A CA 1
ATOM 765 C C . PRO A 1 102 ? 7.079 4.541 -11.494 1.00 93.06 102 PRO A C 1
ATOM 767 O O . PRO A 1 102 ? 5.973 4.572 -10.940 1.00 93.06 102 PRO A O 1
ATOM 770 N N . ALA A 1 103 ? 7.636 5.627 -12.028 1.00 92.56 103 ALA A N 1
ATOM 771 C CA . ALA A 1 103 ? 6.888 6.866 -12.199 1.00 92.56 103 ALA A CA 1
ATOM 772 C C . ALA A 1 103 ? 5.645 6.622 -13.070 1.00 92.56 103 ALA A C 1
ATOM 774 O O . ALA A 1 103 ? 5.669 5.803 -13.991 1.00 92.56 103 ALA A O 1
ATOM 775 N N . ASN A 1 104 ? 4.571 7.358 -12.792 1.00 91.12 104 ASN A N 1
ATOM 776 C CA . ASN A 1 104 ? 3.260 7.202 -13.424 1.00 91.12 104 ASN A CA 1
ATOM 777 C C . ASN A 1 104 ? 2.618 5.820 -13.193 1.00 91.12 104 ASN A C 1
ATOM 779 O O . ASN A 1 104 ? 1.788 5.360 -13.967 1.00 91.12 104 ASN A O 1
ATOM 783 N N . ALA A 1 105 ? 2.997 5.123 -12.123 1.00 93.44 105 ALA A N 1
ATOM 784 C CA . ALA A 1 105 ? 2.182 4.032 -11.611 1.00 93.44 105 ALA A CA 1
ATOM 785 C C . ALA A 1 105 ? 0.952 4.579 -10.862 1.00 93.44 105 ALA A C 1
ATOM 787 O O . ALA A 1 105 ? 0.961 5.683 -10.308 1.00 93.44 105 ALA A O 1
ATOM 788 N N . ARG A 1 106 ? -0.106 3.775 -10.798 1.00 92.50 106 ARG A N 1
ATOM 789 C CA . ARG A 1 106 ? -1.286 3.993 -9.961 1.00 92.50 106 ARG A CA 1
ATOM 790 C C . ARG A 1 106 ? -1.197 3.086 -8.748 1.00 92.50 106 ARG A C 1
ATOM 792 O O . ARG A 1 106 ? -1.031 1.878 -8.899 1.00 92.50 106 ARG A O 1
ATOM 799 N N . ILE A 1 107 ? -1.326 3.668 -7.562 1.00 92.06 107 ILE A N 1
ATOM 800 C CA . ILE A 1 107 ? -1.400 2.930 -6.302 1.00 92.06 107 ILE A CA 1
ATOM 801 C C . ILE A 1 107 ? -2.845 2.985 -5.814 1.00 92.06 107 ILE A C 1
ATOM 803 O O . ILE A 1 107 ? -3.372 4.068 -5.551 1.00 92.06 107 ILE A O 1
ATOM 807 N N . ILE A 1 108 ? -3.471 1.820 -5.675 1.00 91.19 108 ILE A N 1
ATOM 808 C CA . ILE A 1 108 ? -4.828 1.671 -5.160 1.00 91.19 108 ILE A CA 1
ATOM 809 C C . ILE A 1 108 ? -4.761 1.148 -3.731 1.00 91.19 108 ILE A C 1
ATOM 811 O O . ILE A 1 108 ? -4.173 0.103 -3.458 1.00 91.19 108 ILE A O 1
ATOM 815 N N . LEU A 1 109 ? -5.390 1.875 -2.813 1.00 90.00 109 LEU A N 1
ATOM 816 C CA . LEU A 1 109 ? -5.516 1.485 -1.416 1.00 90.00 109 LEU A CA 1
ATOM 817 C C . LEU A 1 109 ? -6.979 1.306 -1.054 1.00 90.00 109 LEU A C 1
ATOM 819 O O . LEU A 1 109 ? -7.795 2.200 -1.283 1.00 90.00 109 LEU A O 1
ATOM 823 N N . THR A 1 110 ? -7.285 0.201 -0.384 1.00 89.75 110 THR A N 1
ATOM 824 C CA . THR A 1 110 ? -8.579 0.017 0.273 1.00 89.75 110 THR A CA 1
ATOM 825 C C . THR A 1 110 ? -8.391 0.112 1.779 1.00 89.75 110 THR A C 1
ATOM 827 O O . THR A 1 110 ? -7.682 -0.698 2.371 1.00 89.75 110 THR A O 1
ATOM 830 N N . LEU A 1 111 ? -9.036 1.082 2.423 1.00 85.75 111 LEU A N 1
ATOM 831 C CA . LEU A 1 111 ? -8.914 1.349 3.856 1.00 85.75 111 LEU A CA 1
ATOM 832 C C . LEU A 1 111 ? -10.227 1.103 4.591 1.00 85.75 111 LEU A C 1
ATOM 834 O O . LEU A 1 111 ? -11.305 1.415 4.085 1.00 85.75 111 LEU A O 1
ATOM 838 N N . VAL A 1 112 ? -10.125 0.633 5.833 1.00 84.56 112 VAL A N 1
ATOM 839 C CA . VAL A 1 112 ? -11.221 0.683 6.805 1.00 84.56 112 VAL A CA 1
ATOM 840 C C . VAL A 1 112 ? -10.977 1.858 7.739 1.00 84.56 112 VAL A C 1
ATOM 842 O O . VAL A 1 112 ? -9.982 1.885 8.465 1.00 84.56 112 VAL A O 1
ATOM 845 N N . ILE A 1 113 ? -11.908 2.804 7.745 1.00 81.12 113 ILE A N 1
ATOM 846 C CA . ILE A 1 113 ? -11.909 3.978 8.620 1.00 81.12 113 ILE A CA 1
ATOM 847 C C . ILE A 1 113 ? -13.003 3.813 9.676 1.00 81.12 113 ILE A C 1
ATOM 849 O O . ILE A 1 113 ? -14.077 3.292 9.374 1.00 81.12 113 ILE A O 1
ATOM 853 N N . GLY A 1 114 ? -12.759 4.264 10.904 1.00 78.12 114 GLY A N 1
ATOM 854 C CA . GLY A 1 114 ? -13.775 4.311 11.960 1.00 78.12 114 GLY A CA 1
ATOM 855 C C . GLY A 1 114 ? -13.471 5.360 13.028 1.00 78.12 114 GLY A C 1
ATOM 856 O O . GLY A 1 114 ? -12.430 6.011 12.980 1.00 78.12 114 GLY A O 1
ATOM 857 N N . ALA A 1 115 ? -14.402 5.544 13.964 1.00 69.25 115 ALA A N 1
ATOM 858 C CA . ALA A 1 115 ? -14.246 6.441 15.116 1.00 69.25 115 ALA A CA 1
ATOM 859 C C . ALA A 1 115 ? -13.346 5.839 16.209 1.00 69.25 115 ALA A C 1
ATOM 861 O O . ALA A 1 115 ? -13.498 4.625 16.481 1.00 69.25 115 ALA A O 1
#

Organism: Caedibacter taeniospiralis (NCBI:txid28907)

Secondary structure (DSSP, 8-state):
---PPPP---SS------GGGSTTPPPEEEEEEEE--S-B-SSEEEEEEE--SSSEEEEEEEEEEEETT-PBPP-TT-EEEEETTTTEEEEEE-S-TT--B-TTEEEEEEEEEE-

Foldseek 3Di:
DDDDDDDDDDPDDPPPPPPPPDPPKDKDKDKDKFFAAAKFDAPDKDQRDADDDPWAFPDWPDKWKAAPVRHTDDQVPWDWDQDPVRRTIMIHHHPDVPRMHHGRMMIIIITMTID

Sequence (115 aa):
MIIRYTKTTKAEAATAINSRDTSGSDKQLHVIDIANTLELAHNAAYPIYKWTSGGKILAVQSFDVYTDAGVVIDTTGDTIAVDAATNTLNLTIPDVEDNKIPANARIILTLVIGA